Protein AF-A0A9J6BGW7-F1 (afdb_monomer)

Organism: Polypedilum vanderplanki (NCBI:txid319348)

Foldseek 3Di:
DDPPPPDFQLLAADPCLQPHDDPCPPVDSHAREPLLNPPQAADPCLVVVNDPDSNDSHHNYDDPDGPVPDDDPVVPPPPPD

Structure (mmCIF, N/CA/C/O backbone):
data_AF-A0A9J6BGW7-F1
#
_entry.id   AF-A0A9J6BGW7-F1
#
loop_
_atom_site.group_PDB
_atom_site.id
_atom_site.type_symbol
_atom_site.label_atom_id
_atom_site.label_alt_id
_atom_site.label_comp_id
_atom_site.label_asym_id
_atom_site.label_entity_id
_atom_site.label_seq_id
_atom_site.pdbx_PDB_ins_code
_atom_site.Cartn_x
_atom_site.Cartn_y
_atom_site.Cartn_z
_atom_site.occupancy
_atom_site.B_iso_or_equiv
_atom_site.auth_seq_id
_atom_site.auth_comp_id
_atom_site.auth_asym_id
_atom_site.auth_atom_id
_atom_site.pdbx_PDB_model_num
ATOM 1 N N . MET A 1 1 ? -5.948 -5.670 27.076 1.00 44.16 1 MET A N 1
ATOM 2 C CA . MET A 1 1 ? -5.399 -6.337 25.879 1.00 44.16 1 MET A CA 1
ATOM 3 C C . MET A 1 1 ? -5.700 -5.430 24.703 1.00 44.16 1 MET A C 1
ATOM 5 O O . MET A 1 1 ? -6.844 -5.350 24.282 1.00 44.16 1 MET A O 1
ATOM 9 N N . THR A 1 2 ? -4.734 -4.614 24.300 1.00 46.38 2 THR A N 1
ATOM 10 C CA . THR A 1 2 ? -4.870 -3.657 23.199 1.00 46.38 2 THR A CA 1
ATOM 11 C C . THR A 1 2 ? -4.932 -4.437 21.893 1.00 46.38 2 THR A C 1
ATOM 13 O O . THR A 1 2 ? -3.904 -4.805 21.333 1.00 46.38 2 THR A O 1
ATOM 16 N N . THR A 1 3 ? -6.138 -4.748 21.425 1.00 53.12 3 THR A N 1
ATOM 17 C CA . THR A 1 3 ? -6.326 -5.264 20.073 1.00 53.12 3 THR A CA 1
ATOM 18 C C . THR A 1 3 ? -5.964 -4.139 19.113 1.00 53.12 3 THR A C 1
ATOM 20 O O . THR A 1 3 ? -6.730 -3.205 18.889 1.00 53.12 3 THR A O 1
ATOM 23 N N . ALA A 1 4 ? -4.747 -4.186 18.573 1.00 57.97 4 ALA A N 1
ATOM 24 C CA . ALA A 1 4 ? -4.463 -3.473 17.342 1.00 57.97 4 ALA A CA 1
ATOM 25 C C . ALA A 1 4 ? -5.512 -3.948 16.329 1.00 57.97 4 ALA A C 1
ATOM 27 O O . ALA A 1 4 ? -5.629 -5.146 16.082 1.00 57.97 4 ALA A O 1
ATOM 28 N N . VAL A 1 5 ? -6.332 -3.030 15.822 1.00 67.75 5 VAL A N 1
ATOM 29 C CA . VAL A 1 5 ? -7.323 -3.337 14.791 1.00 67.75 5 VAL A CA 1
ATOM 30 C C . VAL A 1 5 ? -6.545 -3.775 13.551 1.00 67.75 5 VAL A C 1
ATOM 32 O O . VAL A 1 5 ? -6.006 -2.951 12.815 1.00 67.75 5 VAL A O 1
ATOM 35 N N . GLU A 1 6 ? -6.406 -5.084 13.352 1.00 78.00 6 GLU A N 1
ATOM 36 C CA . GLU A 1 6 ? -5.759 -5.628 12.164 1.00 78.00 6 GLU A CA 1
ATOM 37 C C . GLU A 1 6 ? -6.695 -5.435 10.969 1.00 78.00 6 GLU A C 1
ATOM 39 O O . GLU A 1 6 ? -7.656 -6.177 10.766 1.00 78.00 6 GLU A O 1
ATOM 44 N N . LEU A 1 7 ? -6.433 -4.393 10.177 1.00 85.00 7 LEU A N 1
ATOM 45 C CA . LEU A 1 7 ? -7.197 -4.125 8.964 1.00 85.00 7 LEU A CA 1
ATOM 46 C C . LEU A 1 7 ? -7.024 -5.270 7.942 1.00 85.00 7 LEU A C 1
ATOM 48 O O . LEU A 1 7 ? -5.913 -5.780 7.766 1.00 85.00 7 LEU A O 1
ATOM 52 N N . PRO A 1 8 ? -8.081 -5.632 7.195 1.00 92.25 8 PRO A N 1
ATOM 53 C CA . PRO A 1 8 ? -8.019 -6.598 6.100 1.00 92.25 8 PRO A CA 1
ATOM 54 C C . PRO A 1 8 ? -6.855 -6.373 5.121 1.00 92.25 8 PRO A C 1
ATOM 56 O O . PRO A 1 8 ? -6.531 -5.241 4.763 1.00 92.25 8 PRO A O 1
ATOM 59 N N . LYS A 1 9 ? -6.253 -7.458 4.611 1.00 93.94 9 LYS A N 1
ATOM 60 C CA . LYS A 1 9 ? -5.106 -7.391 3.676 1.00 93.94 9 LYS A CA 1
ATOM 61 C C . LYS A 1 9 ? -5.407 -6.576 2.415 1.00 93.94 9 LYS A C 1
ATOM 63 O O . LYS A 1 9 ? -4.544 -5.851 1.942 1.00 93.94 9 LYS A O 1
ATOM 68 N N . ASN A 1 10 ? -6.638 -6.632 1.912 1.00 93.06 10 ASN A N 1
ATOM 69 C CA . ASN A 1 10 ? -7.078 -5.884 0.728 1.00 93.06 10 ASN A CA 1
ATOM 70 C C . ASN A 1 10 ? -7.258 -4.372 0.977 1.00 93.06 10 ASN A C 1
ATOM 72 O O . ASN A 1 10 ? -7.547 -3.639 0.028 1.00 93.06 10 ASN A O 1
ATOM 76 N N . LEU A 1 11 ? -7.108 -3.921 2.227 1.00 95.00 11 LEU A N 1
ATOM 77 C CA . LEU A 1 11 ? -7.004 -2.518 2.632 1.00 95.00 11 LEU A CA 1
ATOM 78 C C . LEU A 1 11 ? -5.568 -2.104 2.951 1.00 95.00 11 LEU A C 1
ATOM 80 O O . LEU A 1 11 ? -5.342 -0.933 3.235 1.00 95.00 11 LEU A O 1
ATOM 84 N N . GLN A 1 12 ? -4.617 -3.034 2.905 1.00 95.38 12 GLN A N 1
ATOM 85 C CA . GLN A 1 12 ? -3.195 -2.773 3.083 1.00 95.38 12 GLN A CA 1
ATOM 86 C C . GLN A 1 12 ? -2.502 -2.806 1.723 1.00 95.38 12 GLN A C 1
ATOM 88 O O . GLN A 1 12 ? -2.758 -3.684 0.893 1.00 95.38 12 GLN A O 1
ATOM 93 N N . ASP A 1 13 ? -1.614 -1.853 1.489 1.00 95.88 13 ASP A N 1
ATOM 94 C CA . ASP A 1 13 ? -0.910 -1.742 0.218 1.00 95.88 13 ASP A CA 1
ATOM 95 C C . ASP A 1 13 ? 0.121 -2.861 0.029 1.00 95.88 13 ASP A C 1
ATOM 97 O O . ASP A 1 13 ? 0.864 -3.230 0.943 1.00 95.88 13 ASP A O 1
ATOM 101 N N . CYS A 1 14 ? 0.211 -3.390 -1.192 1.00 95.88 14 CYS A N 1
ATOM 102 C CA . CYS A 1 14 ? 1.235 -4.371 -1.528 1.00 95.88 14 CYS A CA 1
ATOM 103 C C . CYS A 1 14 ? 2.610 -3.704 -1.622 1.00 95.88 14 CYS A C 1
ATOM 105 O O . CYS A 1 14 ? 2.884 -2.983 -2.577 1.00 95.88 14 CYS A O 1
ATOM 107 N N . TYR A 1 15 ? 3.520 -4.022 -0.703 1.00 93.44 15 TYR A N 1
ATOM 108 C CA . TYR A 1 15 ? 4.892 -3.505 -0.737 1.00 93.44 15 TYR A CA 1
ATOM 109 C C . TYR A 1 15 ? 5.566 -3.653 -2.116 1.00 93.44 15 TYR A C 1
ATOM 111 O O . TYR A 1 15 ? 6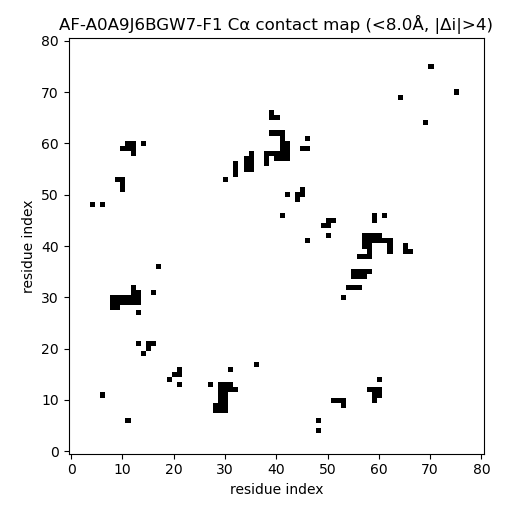.116 -2.694 -2.655 1.00 93.44 15 TYR A O 1
ATOM 119 N N . PHE A 1 16 ? 5.469 -4.838 -2.729 1.00 94.06 16 PHE A N 1
ATOM 120 C CA . PHE A 1 16 ? 6.105 -5.104 -4.020 1.00 94.06 16 PHE A CA 1
ATOM 121 C C . PHE A 1 16 ? 5.486 -4.330 -5.173 1.00 94.06 16 PHE A C 1
ATOM 123 O O . PHE A 1 16 ? 6.212 -4.015 -6.095 1.00 94.06 16 PHE A O 1
ATOM 130 N N . TYR A 1 17 ? 4.192 -4.013 -5.140 1.00 94.19 17 TYR A N 1
ATOM 131 C CA . TYR A 1 17 ? 3.566 -3.213 -6.195 1.00 94.19 17 TYR A CA 1
ATOM 132 C C . TYR A 1 17 ? 4.134 -1.792 -6.247 1.00 94.19 17 TYR A C 1
ATOM 134 O O . TYR A 1 17 ? 4.341 -1.247 -7.324 1.00 94.19 17 TYR A O 1
ATOM 142 N N . TYR A 1 18 ? 4.423 -1.212 -5.082 1.00 91.00 18 TYR A N 1
ATOM 143 C CA . TYR A 1 18 ? 4.876 0.172 -4.983 1.00 91.00 18 TYR A CA 1
ATOM 144 C C . TYR A 1 18 ? 6.398 0.352 -5.046 1.00 91.00 18 TYR A C 1
ATOM 146 O O . TYR A 1 18 ? 6.862 1.440 -5.386 1.00 91.00 18 TYR A O 1
ATOM 154 N N . TYR A 1 19 ? 7.181 -0.668 -4.681 1.00 88.50 19 TYR A N 1
ATOM 155 C CA . TYR A 1 19 ? 8.648 -0.577 -4.644 1.00 88.50 19 TYR A CA 1
ATOM 156 C C . TYR A 1 19 ? 9.362 -1.473 -5.664 1.00 88.50 19 TYR A C 1
ATOM 158 O O . TYR A 1 19 ? 10.574 -1.339 -5.837 1.00 88.50 19 TYR A O 1
ATOM 166 N N . SER A 1 20 ? 8.656 -2.396 -6.322 1.00 90.06 20 SER A N 1
ATOM 167 C CA . SER A 1 20 ? 9.231 -3.359 -7.268 1.00 90.06 20 SER A CA 1
ATOM 168 C C . SER A 1 20 ? 8.148 -3.904 -8.221 1.00 90.06 20 SER A C 1
ATOM 170 O O . SER A 1 20 ? 7.200 -3.200 -8.560 1.00 90.06 20 SER A O 1
ATOM 172 N N . THR A 1 21 ? 8.273 -5.155 -8.665 1.00 93.31 21 THR A N 1
ATOM 173 C CA . THR A 1 21 ? 7.267 -5.855 -9.467 1.00 93.31 21 THR A CA 1
ATOM 174 C C . THR A 1 21 ? 6.566 -6.915 -8.621 1.00 93.31 21 THR A C 1
ATOM 176 O O . THR A 1 21 ? 7.173 -7.897 -8.188 1.00 93.31 21 THR A O 1
ATOM 179 N N . CYS A 1 22 ? 5.258 -6.757 -8.411 1.00 96.44 22 CYS A N 1
ATOM 180 C CA . CYS A 1 22 ? 4.439 -7.787 -7.778 1.00 96.44 22 CYS A CA 1
ATOM 181 C C . CYS A 1 22 ? 4.105 -8.912 -8.773 1.00 96.44 22 CYS A C 1
ATOM 183 O O . CYS A 1 22 ? 3.361 -8.703 -9.727 1.00 96.44 22 CYS A O 1
ATOM 185 N N . LYS A 1 23 ? 4.594 -10.134 -8.521 1.00 96.56 23 LYS A N 1
ATOM 186 C CA . LYS A 1 23 ? 4.359 -11.304 -9.395 1.00 96.56 23 LYS A CA 1
ATOM 187 C C . LYS A 1 23 ? 2.974 -11.946 -9.250 1.00 96.56 23 LYS A C 1
ATOM 189 O O . LYS A 1 2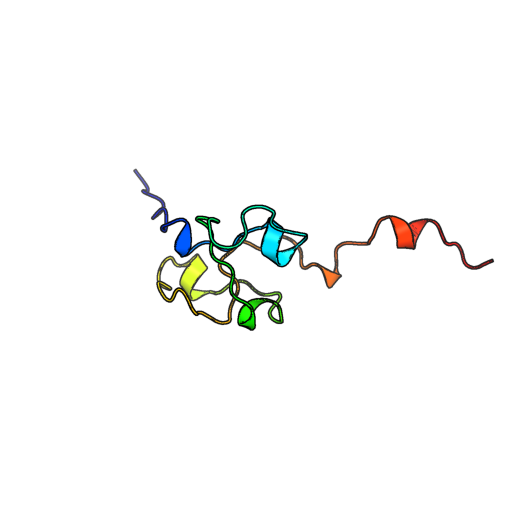3 ? 2.606 -12.784 -10.061 1.00 96.56 23 LYS A O 1
ATOM 194 N N . LYS A 1 24 ? 2.207 -11.574 -8.219 1.00 96.50 24 LYS A N 1
ATOM 195 C CA . LYS A 1 24 ? 0.858 -12.118 -7.977 1.00 96.50 24 LYS A CA 1
ATOM 196 C C . LYS A 1 24 ? -0.197 -11.506 -8.907 1.00 96.50 24 LYS A C 1
ATOM 198 O O . LYS A 1 24 ? -1.272 -12.071 -9.066 1.00 96.50 24 LYS A O 1
ATOM 203 N N . GLY A 1 25 ? 0.086 -10.353 -9.520 1.00 92.19 25 GLY A N 1
ATOM 204 C CA . GLY A 1 25 ? -0.862 -9.678 -10.408 1.00 92.19 25 GLY A CA 1
ATOM 205 C C . GLY A 1 25 ? -2.223 -9.461 -9.737 1.00 92.19 25 GLY A C 1
ATOM 206 O O . GLY A 1 25 ? -2.288 -8.984 -8.603 1.00 92.19 25 GLY A O 1
ATOM 207 N N . ALA A 1 26 ? -3.297 -9.853 -10.427 1.00 91.06 26 ALA A N 1
ATOM 208 C CA . ALA A 1 26 ? -4.676 -9.721 -9.955 1.00 91.06 26 ALA A CA 1
ATOM 209 C C . ALA A 1 26 ? -5.038 -10.643 -8.773 1.00 91.06 26 ALA A C 1
ATOM 211 O O . ALA A 1 26 ? -6.004 -10.370 -8.068 1.00 91.06 26 ALA A O 1
ATOM 212 N N . THR A 1 27 ? -4.268 -11.708 -8.514 1.00 95.62 27 THR A N 1
ATOM 213 C CA . THR A 1 27 ? -4.515 -12.621 -7.378 1.00 95.62 27 THR A CA 1
ATOM 214 C C . THR A 1 27 ? -3.860 -12.141 -6.081 1.00 95.62 27 THR A C 1
ATOM 216 O O . THR A 1 27 ? -3.945 -12.800 -5.041 1.00 95.62 27 THR A O 1
ATOM 219 N N . CYS A 1 28 ? -3.191 -10.983 -6.105 1.00 97.00 28 CYS A N 1
ATOM 220 C CA . CYS A 1 28 ? -2.612 -10.397 -4.908 1.00 97.00 28 CYS A CA 1
ATOM 221 C C . CYS A 1 28 ? -3.711 -10.033 -3.899 1.00 97.00 28 CYS A C 1
ATOM 223 O O . CYS A 1 28 ? -4.595 -9.233 -4.181 1.00 97.00 28 CYS A O 1
ATOM 225 N N . SER A 1 29 ? -3.628 -10.583 -2.686 1.00 96.06 29 SER A N 1
ATOM 226 C CA . SER A 1 29 ? -4.566 -10.266 -1.597 1.00 96.06 29 SER A CA 1
ATOM 227 C C . SER A 1 29 ? -4.368 -8.866 -1.009 1.00 96.06 29 SER A C 1
ATOM 229 O O . SER A 1 29 ? -5.178 -8.426 -0.197 1.00 96.06 29 SER A O 1
ATOM 231 N N . TYR A 1 30 ? -3.268 -8.205 -1.373 1.00 96.69 30 TYR A N 1
ATOM 232 C CA . TYR A 1 30 ? -2.959 -6.838 -0.984 1.00 96.69 30 TYR A CA 1
ATOM 233 C C . TYR A 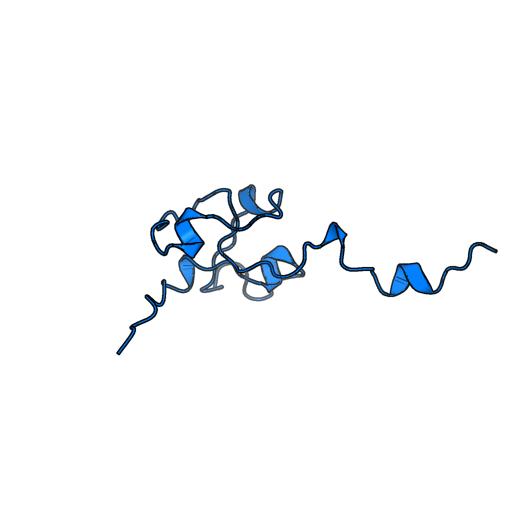1 30 ? -3.412 -5.869 -2.061 1.00 96.69 30 TYR A C 1
ATOM 235 O O . TYR A 1 30 ? -3.532 -6.206 -3.238 1.00 96.69 30 TYR A O 1
ATOM 243 N N . ARG A 1 31 ? -3.634 -4.635 -1.647 1.00 96.12 31 ARG A N 1
ATOM 244 C CA . ARG A 1 31 ? -4.138 -3.581 -2.504 1.00 96.12 31 ARG A CA 1
ATOM 245 C C . ARG A 1 31 ? -3.087 -3.101 -3.511 1.00 96.12 31 ARG A C 1
ATOM 247 O O . ARG A 1 31 ? -1.951 -2.811 -3.133 1.00 96.12 31 ARG A O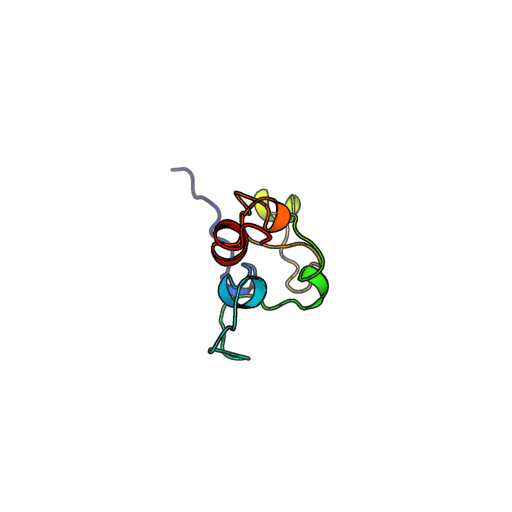 1
ATOM 254 N N . HIS A 1 32 ? -3.495 -2.992 -4.775 1.00 96.31 32 HIS A N 1
ATOM 255 C CA . HIS A 1 32 ? -2.746 -2.375 -5.874 1.00 96.31 32 HIS A CA 1
ATOM 256 C C . HIS A 1 32 ? -3.553 -1.180 -6.402 1.00 96.31 32 HIS A C 1
ATOM 258 O O . HIS A 1 32 ? -4.464 -1.376 -7.201 1.00 96.31 32 HIS A O 1
ATOM 264 N N . GLU A 1 33 ? -3.261 0.035 -5.936 1.00 96.00 33 GLU A N 1
ATOM 265 C CA . GLU A 1 33 ? -3.939 1.250 -6.403 1.00 96.00 33 GLU A CA 1
ATOM 266 C C . GLU A 1 33 ? -3.004 2.109 -7.258 1.00 96.00 33 GLU A C 1
ATOM 268 O O . GLU A 1 33 ? -2.065 2.700 -6.715 1.00 96.00 33 GLU A O 1
ATOM 273 N N . PRO A 1 34 ? -3.272 2.245 -8.567 1.00 94.31 34 PRO A N 1
ATOM 274 C CA . PRO A 1 34 ? -2.470 3.091 -9.441 1.00 94.31 34 PRO A CA 1
ATOM 275 C C . PRO A 1 34 ? -2.466 4.561 -9.019 1.00 94.31 34 PRO A C 1
ATOM 277 O O . PRO A 1 34 ? -1.413 5.198 -9.065 1.00 94.31 34 PRO A O 1
ATOM 280 N N . ALA A 1 35 ? -3.599 5.096 -8.550 1.00 93.12 35 ALA A N 1
ATOM 281 C CA . ALA A 1 35 ? -3.691 6.498 -8.141 1.00 93.12 35 ALA A CA 1
ATOM 282 C C . ALA A 1 35 ? -2.771 6.840 -6.952 1.00 93.12 35 ALA A C 1
ATOM 284 O O . ALA A 1 35 ? -2.349 7.983 -6.809 1.00 93.12 35 ALA A O 1
ATOM 285 N N . ALA A 1 36 ? -2.402 5.850 -6.134 1.00 92.62 36 ALA A N 1
ATOM 286 C CA . ALA A 1 36 ? -1.523 6.026 -4.982 1.00 92.62 36 ALA A CA 1
ATOM 287 C C . ALA A 1 36 ? -0.024 5.905 -5.307 1.00 92.62 36 ALA A C 1
ATOM 289 O O . ALA A 1 36 ? 0.817 6.177 -4.444 1.00 92.62 36 ALA A O 1
ATOM 290 N N . LEU A 1 37 ? 0.349 5.533 -6.541 1.00 88.75 37 LEU A N 1
ATOM 291 C CA . LEU A 1 37 ? 1.757 5.475 -6.956 1.00 88.75 37 LEU A CA 1
ATOM 292 C C . LEU A 1 37 ? 2.427 6.852 -6.882 1.00 88.75 37 LEU A C 1
ATOM 294 O O . LEU A 1 37 ? 3.579 6.927 -6.453 1.00 88.75 37 LEU A O 1
ATOM 298 N N . GLY A 1 38 ? 1.696 7.917 -7.229 1.00 80.44 38 GLY A N 1
ATOM 299 C CA . GLY A 1 38 ? 2.182 9.301 -7.200 1.00 80.44 38 GLY A CA 1
ATOM 300 C C . GLY A 1 38 ? 2.284 9.922 -5.803 1.00 80.44 38 GLY A C 1
ATOM 301 O O . GLY A 1 38 ? 2.899 10.972 -5.652 1.00 80.44 38 GLY A O 1
ATOM 302 N N . HIS A 1 39 ? 1.720 9.280 -4.778 1.00 83.00 39 HIS A N 1
ATOM 303 C CA . HIS A 1 39 ? 1.772 9.761 -3.401 1.00 83.00 39 HIS A CA 1
ATOM 304 C C . HIS A 1 39 ? 2.840 8.998 -2.618 1.00 83.00 39 HIS A C 1
ATOM 306 O O . HIS A 1 39 ? 2.804 7.774 -2.542 1.00 83.00 39 HIS A O 1
ATOM 312 N N . GLU A 1 40 ? 3.786 9.707 -2.005 1.00 81.75 40 GLU A N 1
ATOM 313 C CA . GLU A 1 40 ? 4.826 9.109 -1.149 1.00 81.75 40 GLU A CA 1
ATOM 314 C C . GLU A 1 40 ? 4.486 9.169 0.348 1.00 81.75 40 GLU A C 1
ATOM 316 O O . GLU A 1 40 ? 5.316 8.834 1.191 1.00 81.75 40 GLU A O 1
ATOM 321 N N . GLU A 1 41 ? 3.263 9.573 0.687 1.00 89.38 41 GLU A N 1
ATOM 322 C CA . GLU A 1 41 ? 2.799 9.711 2.064 1.00 89.38 41 GLU A CA 1
ATOM 323 C C . GLU A 1 41 ? 1.755 8.653 2.427 1.00 89.38 41 GLU A C 1
ATOM 325 O O . GLU A 1 41 ? 0.939 8.216 1.607 1.00 89.38 41 GLU A O 1
ATOM 330 N N . THR A 1 42 ? 1.763 8.259 3.700 1.00 93.69 42 THR A N 1
ATOM 331 C CA . THR A 1 42 ? 0.771 7.343 4.255 1.00 93.69 42 THR A CA 1
ATOM 332 C C . THR A 1 42 ? -0.544 8.079 4.532 1.00 93.69 42 THR A C 1
ATOM 334 O O . THR A 1 42 ? -0.562 9.170 5.101 1.00 93.69 42 THR A O 1
ATOM 337 N N . CYS A 1 43 ? -1.669 7.449 4.200 1.00 95.62 43 CYS A N 1
ATOM 338 C CA . CYS A 1 43 ? -3.004 7.893 4.580 1.00 95.62 43 CYS A CA 1
ATOM 339 C C . CYS A 1 43 ? -3.128 8.005 6.111 1.00 95.62 43 CYS A C 1
ATOM 341 O O . CYS A 1 43 ? -3.071 7.001 6.825 1.00 95.62 43 CYS A O 1
ATOM 343 N N . LYS A 1 44 ? -3.346 9.222 6.625 1.00 95.25 44 LYS A N 1
ATOM 344 C CA . LYS A 1 44 ? -3.498 9.481 8.070 1.00 95.25 44 LYS A CA 1
ATOM 345 C C . LYS A 1 44 ? -4.703 8.743 8.662 1.00 95.25 44 LYS A C 1
ATOM 347 O O . LYS A 1 44 ? -4.587 8.096 9.695 1.00 95.25 44 LYS A O 1
ATOM 352 N N . LEU A 1 45 ? -5.828 8.736 7.944 1.00 95.38 45 LEU A N 1
ATOM 353 C CA . LEU A 1 45 ? -7.026 8.001 8.356 1.00 95.38 45 LEU A CA 1
ATOM 354 C C . LEU A 1 45 ? -6.789 6.487 8.389 1.00 95.38 45 LEU A C 1
ATOM 356 O O . LEU A 1 45 ? -7.340 5.803 9.242 1.00 95.38 45 LEU A O 1
ATOM 360 N N . TRP A 1 46 ? -5.965 5.945 7.491 1.00 95.50 46 TRP A N 1
ATOM 361 C CA . TRP A 1 46 ? -5.590 4.531 7.538 1.00 95.50 46 TRP A CA 1
ATOM 362 C C . TRP A 1 46 ? -4.704 4.215 8.750 1.00 95.50 46 TRP A C 1
ATOM 364 O O . TRP A 1 46 ? -4.939 3.208 9.410 1.00 95.50 46 TRP A O 1
ATOM 374 N N . LEU A 1 47 ? -3.745 5.088 9.094 1.00 93.31 47 LEU A N 1
ATOM 375 C CA . LEU A 1 47 ? -2.926 4.935 10.309 1.00 93.31 47 LEU A CA 1
ATOM 376 C C . LEU A 1 47 ? -3.781 4.891 11.580 1.00 93.31 47 LEU A C 1
ATOM 378 O O . LEU A 1 47 ? -3.470 4.146 12.506 1.00 93.31 47 LEU A O 1
ATOM 382 N N . GLU A 1 48 ? -4.874 5.649 11.598 1.00 93.88 48 GLU A N 1
ATOM 383 C CA . GLU A 1 48 ? -5.857 5.665 12.684 1.00 93.88 48 GLU A CA 1
ATOM 384 C C . GLU A 1 48 ? -6.893 4.531 12.599 1.00 93.88 48 GLU A C 1
ATOM 386 O O . GLU A 1 48 ? -7.810 4.482 13.415 1.00 93.88 48 GLU A O 1
ATOM 391 N N . SER A 1 49 ? -6.778 3.618 11.628 1.00 92.50 49 SER A N 1
ATOM 392 C CA . SER A 1 49 ? -7.763 2.555 11.358 1.00 92.50 49 SER A CA 1
ATOM 393 C C . SER A 1 49 ? -9.181 3.065 11.051 1.00 92.50 49 SER A C 1
ATOM 395 O O . SER A 1 49 ? -10.169 2.409 11.364 1.00 92.50 49 SER A O 1
ATOM 397 N N . LYS A 1 50 ? -9.285 4.238 10.415 1.00 94.19 50 LYS A N 1
ATOM 398 C CA . LYS A 1 50 ? -10.538 4.903 10.008 1.00 94.19 50 LYS A CA 1
ATOM 399 C C . LYS A 1 50 ? -10.753 4.950 8.491 1.00 94.19 50 LYS A C 1
ATOM 401 O O . LYS A 1 50 ? -11.829 5.330 8.041 1.00 94.19 50 LYS A O 1
ATOM 406 N N . CYS A 1 51 ? -9.753 4.585 7.683 1.00 95.06 51 CYS A N 1
ATOM 407 C CA . CYS A 1 51 ? -9.899 4.498 6.227 1.00 95.06 51 CYS A CA 1
ATOM 408 C C . CYS A 1 51 ? -10.182 3.059 5.782 1.00 95.06 51 CYS A C 1
ATOM 410 O O . CYS A 1 51 ? -9.311 2.194 5.861 1.00 95.06 51 CYS A O 1
ATOM 412 N N . PHE A 1 52 ? -11.374 2.839 5.227 1.00 94.50 52 PHE A N 1
ATOM 413 C CA . PHE A 1 52 ? -11.802 1.554 4.658 1.00 94.50 52 PHE A CA 1
ATOM 414 C C . PHE A 1 52 ? -11.995 1.617 3.134 1.00 94.50 52 PHE A C 1
ATOM 416 O O . PHE A 1 52 ? -12.490 0.674 2.519 1.00 94.50 52 PHE A O 1
ATOM 423 N N . ASN A 1 53 ? -11.604 2.729 2.500 1.00 94.25 53 ASN A N 1
ATOM 424 C CA . ASN A 1 53 ? -11.733 2.897 1.059 1.00 94.25 53 ASN A CA 1
ATOM 425 C C . ASN A 1 53 ? -10.613 2.145 0.322 1.00 94.25 53 ASN A C 1
ATOM 427 O O . ASN A 1 53 ? -9.449 2.550 0.343 1.00 94.25 53 ASN A O 1
ATOM 431 N N . ARG A 1 54 ? -10.979 1.080 -0.398 1.00 92.19 54 ARG A N 1
ATOM 432 C CA . ARG A 1 54 ? -10.064 0.312 -1.260 1.00 92.19 54 ARG A CA 1
ATOM 433 C C . ARG A 1 54 ? -9.566 1.089 -2.480 1.00 92.19 54 ARG A C 1
ATOM 435 O O . ARG A 1 54 ? -8.686 0.588 -3.170 1.00 92.19 54 ARG A O 1
ATOM 442 N N . GLN A 1 55 ? -10.103 2.266 -2.768 1.00 93.25 55 GLN A N 1
ATOM 443 C CA . GLN A 1 55 ? -9.687 3.158 -3.855 1.00 93.25 55 GLN A CA 1
ATOM 444 C C . GLN A 1 55 ? -9.122 4.489 -3.316 1.00 93.25 55 GLN A C 1
ATOM 446 O O . GLN A 1 55 ? -9.090 5.492 -4.017 1.00 93.25 55 GLN A O 1
ATOM 451 N N . CYS A 1 56 ? -8.682 4.528 -2.050 1.00 95.12 56 CYS A N 1
ATOM 452 C CA . CYS A 1 56 ? -8.009 5.696 -1.481 1.00 95.12 56 CYS A CA 1
ATOM 453 C C . CYS A 1 56 ? -6.742 6.062 -2.276 1.00 95.12 56 CYS A C 1
ATOM 455 O O . CYS A 1 56 ? -5.843 5.244 -2.454 1.00 95.12 56 CYS A O 1
ATOM 457 N N . THR A 1 57 ? -6.622 7.308 -2.716 1.00 94.38 57 THR A N 1
ATOM 458 C CA . THR A 1 57 ? -5.453 7.768 -3.481 1.00 94.38 57 THR A CA 1
ATOM 459 C C . THR A 1 57 ? -4.183 7.887 -2.632 1.00 94.38 57 THR A C 1
ATOM 461 O O . THR A 1 57 ? -3.100 8.061 -3.168 1.00 94.38 57 THR A O 1
ATOM 464 N N . MET A 1 58 ? -4.282 7.755 -1.309 1.00 95.19 58 MET A N 1
ATOM 465 C CA . MET A 1 58 ? -3.143 7.777 -0.389 1.00 95.19 58 MET A CA 1
ATOM 466 C C . MET A 1 58 ? -2.645 6.360 -0.082 1.00 95.19 58 MET A C 1
ATOM 468 O O . MET A 1 58 ? -3.410 5.393 -0.145 1.00 95.19 58 MET A O 1
ATOM 472 N N . ARG A 1 59 ? -1.373 6.219 0.320 1.00 95.00 59 ARG A N 1
ATOM 473 C CA . ARG A 1 59 ? -0.806 4.894 0.605 1.00 95.00 59 ARG A CA 1
ATOM 474 C C . ARG A 1 59 ? -1.283 4.326 1.937 1.00 95.00 59 ARG A C 1
ATOM 476 O O . ARG A 1 59 ? -1.240 4.986 2.971 1.00 95.00 59 ARG A O 1
ATOM 483 N N . HIS A 1 60 ? -1.695 3.071 1.930 1.00 95.50 60 HIS A N 1
ATOM 484 C CA . HIS A 1 60 ? -2.102 2.272 3.082 1.00 95.50 60 HIS A CA 1
ATOM 485 C C . HIS A 1 60 ? -0.965 1.332 3.525 1.00 95.50 60 HIS A C 1
ATOM 487 O O . HIS A 1 60 ? -1.122 0.113 3.624 1.00 95.50 60 HIS A O 1
ATOM 493 N N . MET A 1 61 ? 0.221 1.901 3.742 1.00 92.75 61 MET A N 1
ATOM 494 C CA . MET A 1 61 ? 1.377 1.231 4.344 1.00 92.75 61 MET A CA 1
ATOM 495 C C . MET A 1 61 ? 2.160 2.224 5.200 1.00 92.75 61 MET A C 1
ATOM 497 O O . MET A 1 61 ? 2.172 3.418 4.906 1.00 92.75 61 MET A O 1
ATOM 501 N N . LYS A 1 62 ? 2.862 1.748 6.232 1.00 91.06 62 LYS A N 1
ATOM 502 C CA . LYS A 1 62 ? 3.755 2.598 7.032 1.00 91.06 62 LYS A CA 1
ATOM 503 C C . LYS A 1 62 ? 5.036 2.894 6.250 1.00 91.06 62 LYS A C 1
ATOM 505 O O . LYS A 1 62 ?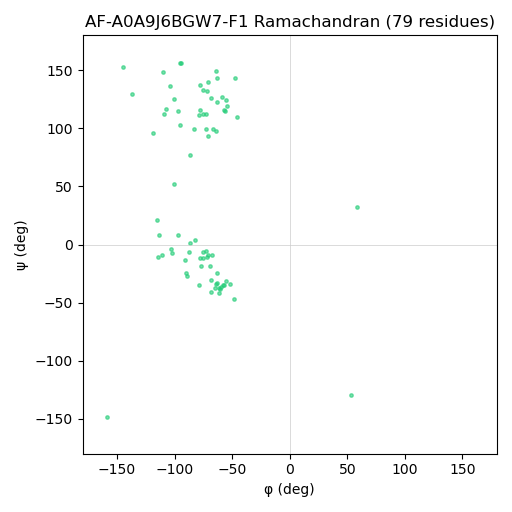 5.847 1.996 6.035 1.00 91.06 62 LYS A O 1
ATOM 510 N N . ILE A 1 63 ? 5.229 4.150 5.863 1.00 87.94 63 ILE A N 1
ATOM 511 C CA . ILE A 1 63 ? 6.437 4.608 5.170 1.00 87.94 63 ILE A CA 1
ATOM 512 C C . ILE A 1 63 ? 7.390 5.167 6.226 1.00 87.94 63 ILE A C 1
ATOM 514 O O . ILE A 1 63 ? 7.177 6.251 6.754 1.00 87.94 63 ILE A O 1
ATOM 518 N N . GLN A 1 64 ? 8.423 4.400 6.584 1.00 80.69 64 GLN A N 1
ATOM 519 C CA . GLN A 1 64 ? 9.396 4.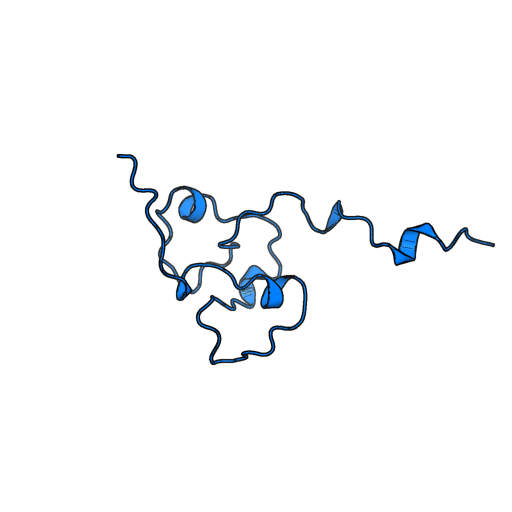827 7.603 1.00 80.69 64 GLN A CA 1
ATOM 520 C C . GLN A 1 64 ? 10.422 5.823 7.056 1.00 80.69 64 GLN A C 1
ATOM 522 O O . GLN A 1 64 ? 10.890 6.699 7.775 1.00 80.69 64 GLN A O 1
ATOM 527 N N . LYS A 1 65 ? 10.800 5.659 5.786 1.00 77.38 65 LYS A N 1
ATOM 528 C CA . LYS A 1 65 ? 11.713 6.548 5.071 1.00 77.38 65 LYS A CA 1
ATOM 529 C C . LYS A 1 65 ? 11.149 6.772 3.672 1.00 77.38 65 LYS A C 1
ATOM 531 O O . LYS A 1 65 ? 10.827 5.783 3.006 1.00 77.38 65 LYS A O 1
ATOM 536 N N . PRO A 1 66 ? 11.020 8.024 3.214 1.00 71.62 66 PRO A N 1
ATOM 537 C CA . PRO A 1 66 ? 10.573 8.288 1.856 1.00 71.62 66 PRO A CA 1
ATOM 538 C C . PRO A 1 66 ? 11.594 7.737 0.850 1.00 71.62 66 PRO A C 1
ATOM 540 O O . PRO A 1 66 ? 12.803 7.669 1.122 1.00 71.62 66 PRO A O 1
ATOM 543 N N . ARG A 1 67 ? 11.117 7.322 -0.331 1.00 70.06 67 ARG A N 1
ATOM 544 C CA . ARG A 1 67 ? 11.981 6.767 -1.387 1.00 70.06 67 ARG A CA 1
ATOM 545 C C . ARG A 1 67 ? 13.032 7.795 -1.805 1.00 70.06 67 ARG A C 1
ATOM 547 O O . ARG A 1 67 ? 14.177 7.411 -2.032 1.00 70.06 67 ARG A O 1
ATOM 554 N N . SER A 1 68 ? 12.661 9.075 -1.828 1.00 69.31 68 SER A N 1
ATOM 555 C CA . SER A 1 68 ? 13.533 10.216 -2.130 1.00 69.31 68 SER A CA 1
ATOM 556 C C . SER A 1 68 ? 14.783 10.315 -1.242 1.00 69.31 68 SER A C 1
ATOM 558 O O . SER A 1 68 ? 15.835 10.735 -1.718 1.00 69.31 68 SER A O 1
ATOM 560 N N . GLN A 1 69 ? 14.716 9.868 0.017 1.00 69.38 69 GLN A N 1
ATOM 561 C CA . GLN A 1 69 ? 15.857 9.876 0.945 1.0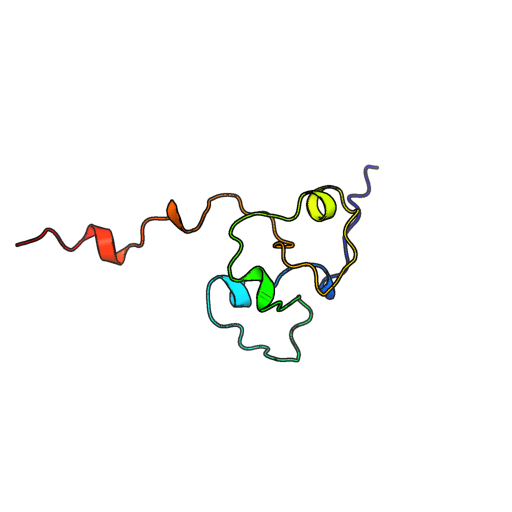0 69.38 69 GLN A CA 1
ATOM 562 C C . GLN A 1 69 ? 16.677 8.576 0.915 1.00 69.38 69 GLN A C 1
ATOM 564 O O . GLN A 1 69 ? 17.793 8.522 1.439 1.00 69.38 69 GLN A O 1
ATOM 569 N N . THR A 1 70 ? 16.156 7.514 0.298 1.00 69.44 70 THR A N 1
ATOM 570 C CA . THR A 1 70 ? 16.855 6.229 0.199 1.00 69.44 70 THR A CA 1
ATOM 571 C C . THR A 1 70 ? 17.830 6.273 -0.978 1.00 69.44 70 THR A C 1
ATOM 573 O O . THR A 1 70 ? 17.432 6.098 -2.132 1.00 69.44 70 THR A O 1
ATOM 576 N N . LYS A 1 71 ? 19.121 6.507 -0.698 1.00 64.31 71 LYS A N 1
ATOM 577 C CA . LYS A 1 71 ? 20.183 6.511 -1.719 1.00 64.31 71 LYS A CA 1
ATOM 578 C C . LYS A 1 71 ? 20.185 5.185 -2.492 1.00 64.31 71 LYS A C 1
ATOM 580 O O . LYS A 1 71 ? 20.313 4.116 -1.902 1.00 64.31 71 LYS A O 1
ATOM 585 N N . CYS A 1 72 ? 20.082 5.249 -3.819 1.00 66.44 72 CYS A N 1
ATOM 586 C CA . CYS A 1 72 ? 20.303 4.081 -4.668 1.00 66.44 72 CYS A CA 1
ATOM 587 C C . CYS A 1 72 ? 21.786 3.695 -4.611 1.00 66.44 72 CYS A C 1
ATOM 589 O O . CYS A 1 72 ? 22.636 4.528 -4.918 1.00 66.44 72 CYS A O 1
ATOM 591 N N . TYR A 1 73 ? 22.086 2.437 -4.280 1.00 63.22 73 TYR A N 1
ATOM 592 C CA . TYR A 1 73 ? 23.453 1.903 -4.196 1.00 63.22 73 TYR A CA 1
ATOM 593 C C . TYR A 1 73 ? 24.293 2.174 -5.462 1.00 63.22 73 TYR A C 1
ATOM 595 O O . T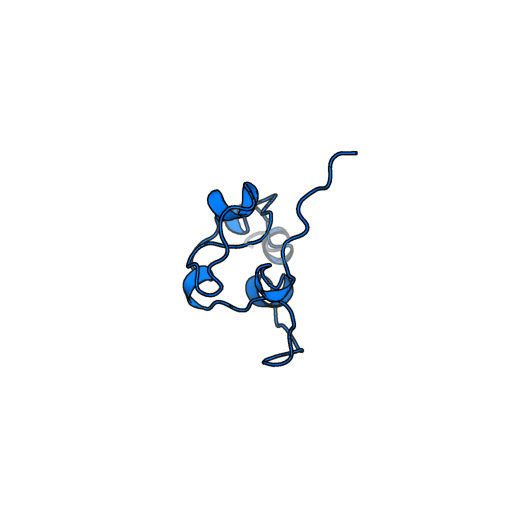YR A 1 73 ? 25.474 2.491 -5.374 1.00 63.22 73 TYR A O 1
ATOM 603 N N . TRP A 1 74 ? 23.658 2.179 -6.639 1.00 59.66 74 TRP A N 1
ATOM 604 C CA . TRP A 1 74 ? 24.319 2.496 -7.910 1.00 59.66 74 TRP A CA 1
ATOM 605 C C . TRP A 1 74 ? 24.861 3.936 -7.974 1.00 59.66 74 TRP A C 1
ATOM 607 O O . TRP A 1 74 ? 25.911 4.186 -8.557 1.00 59.66 74 TRP A O 1
ATOM 617 N N . LYS A 1 75 ? 24.195 4.907 -7.332 1.00 52.78 75 LYS A N 1
ATOM 618 C CA . LYS A 1 75 ? 24.608 6.322 -7.379 1.00 52.78 75 LYS A CA 1
ATOM 619 C C . LYS A 1 75 ? 25.832 6.638 -6.510 1.00 52.78 75 LYS A C 1
ATOM 621 O O . LYS A 1 75 ? 26.315 7.761 -6.556 1.00 52.78 75 LYS A O 1
ATOM 626 N N . ILE A 1 76 ? 26.316 5.687 -5.710 1.00 59.38 76 ILE A N 1
ATOM 627 C CA . ILE A 1 76 ? 27.415 5.913 -4.760 1.00 59.38 76 ILE A CA 1
ATOM 628 C C . ILE A 1 76 ? 28.787 5.655 -5.413 1.00 59.38 76 ILE A C 1
ATOM 630 O O . ILE A 1 76 ? 29.772 6.267 -5.015 1.00 59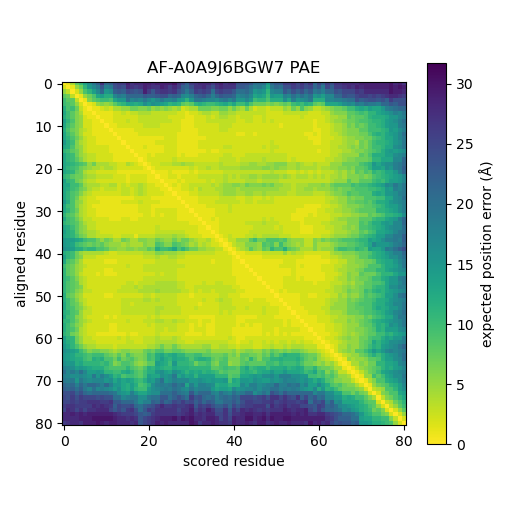.38 76 ILE A O 1
ATOM 634 N N . ASN A 1 77 ? 28.850 4.794 -6.439 1.00 55.03 77 ASN A N 1
ATOM 635 C CA . ASN A 1 77 ? 30.114 4.335 -7.036 1.00 55.03 77 ASN A CA 1
ATOM 636 C C . ASN A 1 77 ? 30.486 5.001 -8.369 1.00 55.03 77 ASN A C 1
ATOM 638 O O . ASN A 1 77 ? 31.607 4.823 -8.834 1.00 55.03 77 ASN A O 1
ATOM 642 N N . HIS A 1 78 ? 29.612 5.814 -8.966 1.00 58.31 78 HIS A N 1
ATOM 643 C CA . HIS A 1 78 ? 30.020 6.693 -10.061 1.00 58.31 78 HIS A CA 1
ATOM 644 C C . HIS A 1 78 ? 30.555 7.999 -9.473 1.00 58.31 78 HIS A C 1
ATOM 646 O O . HIS A 1 78 ? 29.876 9.026 -9.475 1.00 58.31 78 HIS A O 1
ATOM 652 N N . LYS A 1 79 ? 31.791 7.952 -8.954 1.00 52.09 79 LYS A N 1
ATOM 653 C CA . LYS A 1 79 ? 32.632 9.150 -8.981 1.00 52.09 79 LYS A CA 1
ATOM 654 C C . LYS A 1 79 ? 32.711 9.552 -10.448 1.00 52.09 79 LYS A C 1
ATOM 656 O O . LYS A 1 79 ? 33.173 8.770 -11.272 1.00 52.09 79 LYS A O 1
ATOM 661 N N . VAL A 1 80 ? 32.150 10.718 -10.738 1.00 52.97 80 VAL A N 1
ATOM 662 C CA . VAL A 1 80 ? 32.349 11.453 -11.982 1.00 52.97 80 VAL A CA 1
ATOM 663 C C . VAL A 1 80 ? 33.856 11.432 -12.244 1.00 52.97 80 VAL A C 1
ATOM 665 O O . VAL A 1 80 ? 34.615 11.960 -11.429 1.00 52.97 80 VAL A O 1
ATOM 668 N N . VAL A 1 81 ? 34.268 10.682 -13.267 1.00 47.31 81 VAL A N 1
ATOM 669 C CA . VAL A 1 81 ? 35.586 10.851 -13.885 1.00 47.31 81 VAL A CA 1
ATOM 670 C C . VAL A 1 81 ? 35.584 12.153 -14.663 1.00 47.31 81 VAL A C 1
ATOM 672 O O . VAL A 1 81 ? 34.513 12.484 -15.225 1.00 47.31 81 VAL A O 1
#

Nearest PDB structures (foldseek):
  7zgp-assembly1_B  TM=4.472E-01  e=3.627E-02  Saccharomyces cerevisiae
  6ff7-assembly1_P  TM=6.113E-01  e=6.260E+00  Homo sapiens

pLDDT: mean 83.87, std 15.54, range [44.16, 97.0]

Sequence (81 aa):
MTTAVELPKNLQDCYFYYYSTCKKGATCSYRHEPAALGHEETCKLWLESKCFNRQCTMRHMKIQKPRSQTKCYWKINHKVV

Secondary structure (DSSP, 8-state):
--------GGGSB-HHHHHS--TTGGG-SSB--GGGTT--SB-HHHHTT----TT-SSB-S--SS-GGGS--THHHH----

Solvent-accessible surface area (backbone atoms only — not comparable to full-atom values): 5258 Å² total; per-residue (Å²): 132,88,75,73,81,79,71,58,52,53,65,27,46,34,66,41,60,78,77,54,81,50,89,55,62,90,74,42,63,38,31,82,55,75,71,18,68,83,38,85,50,54,32,64,47,42,76,71,72,70,54,82,63,75,80,49,50,44,28,40,51,91,70,89,67,54,72,90,75,55,78,58,76,74,73,72,73,65,69,83,124

Radius of gyration: 15.58 Å; Cα contacts (8 Å, |Δi|>4): 82; chains: 1; bounding box: 47×24×40 Å

Mean predicted aligned error: 8.11 Å

InterPro domains:
  IPR000571 Zinc finger, CCCH-type [PS50103] (8-35)
  IPR036855 Zinc finger, CCCH-type superfamily [SSF90229] (8-33)
  IPR041686 Zinc-finger CCCH domain [PF15663] (9-75)